Protein AF-A0AAE0J8Z0-F1 (afdb_monomer_lite)

Organism: NCBI:txid94610

Structure (mmCIF, N/CA/C/O backbone):
data_AF-A0AAE0J8Z0-F1
#
_entry.id   AF-A0AAE0J8Z0-F1
#
loop_
_atom_site.group_PDB
_atom_site.id
_atom_site.type_symbol
_atom_site.label_atom_id
_atom_site.label_alt_id
_atom_site.label_comp_id
_atom_site.label_asym_id
_atom_site.label_entity_id
_atom_site.label_seq_id
_atom_site.pdbx_PDB_ins_code
_atom_site.Cartn_x
_atom_site.Cartn_y
_atom_site.Cartn_z
_atom_site.occupancy
_atom_site.B_iso_or_equiv
_atom_site.auth_seq_id
_atom_site.auth_comp_id
_atom_site.auth_asym_id
_atom_site.auth_atom_id
_atom_site.pdbx_PDB_model_num
ATOM 1 N N . MET A 1 1 ? 19.485 -1.745 -33.499 1.00 73.81 1 MET A N 1
ATOM 2 C CA . MET A 1 1 ? 18.159 -2.100 -32.948 1.00 73.81 1 MET A CA 1
ATOM 3 C C . MET A 1 1 ? 17.132 -1.154 -33.562 1.00 73.81 1 MET A C 1
ATOM 5 O O . MET A 1 1 ? 17.470 0.017 -33.699 1.00 73.81 1 MET A O 1
ATOM 9 N N . PRO A 1 2 ? 15.958 -1.616 -34.027 1.00 87.19 2 PRO A N 1
ATOM 10 C CA . PRO A 1 2 ? 14.960 -0.712 -34.593 1.00 87.19 2 PRO A CA 1
ATOM 11 C C . PRO A 1 2 ? 14.385 0.219 -33.516 1.00 87.19 2 PRO A C 1
ATOM 13 O O . PRO A 1 2 ? 14.218 -0.201 -32.375 1.00 87.19 2 PRO A O 1
ATOM 16 N N . CYS A 1 3 ? 14.052 1.459 -33.879 1.00 89.94 3 CYS A N 1
ATOM 17 C CA . CYS A 1 3 ? 13.298 2.362 -33.007 1.00 89.94 3 CYS A CA 1
ATOM 18 C C . CYS A 1 3 ? 11.884 1.814 -32.749 1.00 89.94 3 CYS A C 1
ATOM 20 O O . CYS A 1 3 ? 11.364 1.041 -33.564 1.00 89.94 3 CYS A O 1
ATOM 22 N N . SER A 1 4 ? 11.222 2.247 -31.673 1.00 88.44 4 SER 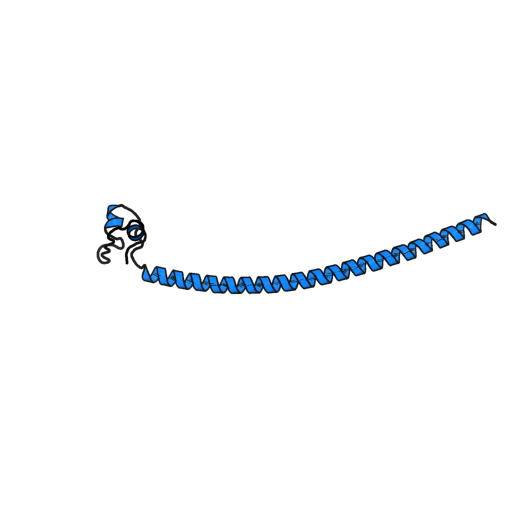A N 1
ATOM 23 C CA . SER A 1 4 ? 9.889 1.763 -31.290 1.00 88.44 4 SER A CA 1
ATOM 24 C C . SER A 1 4 ? 8.879 1.906 -32.419 1.00 88.44 4 SER A C 1
ATOM 26 O O . SER A 1 4 ? 8.071 1.010 -32.657 1.00 88.44 4 SER A O 1
ATOM 28 N N . ASN A 1 5 ? 8.927 3.012 -33.162 1.00 90.38 5 ASN A N 1
ATOM 29 C CA . ASN A 1 5 ? 8.000 3.248 -34.264 1.00 90.38 5 ASN A CA 1
ATOM 30 C C . ASN A 1 5 ? 8.222 2.266 -35.422 1.00 90.38 5 ASN A C 1
ATOM 32 O O . ASN A 1 5 ? 7.270 1.658 -35.915 1.00 90.38 5 ASN A O 1
ATOM 36 N N . CYS A 1 6 ? 9.470 2.077 -35.849 1.00 92.25 6 CYS A N 1
ATOM 37 C CA . CYS A 1 6 ? 9.775 1.143 -36.927 1.00 92.25 6 CYS A CA 1
ATOM 38 C C . CYS A 1 6 ? 9.524 -0.304 -36.507 1.00 92.25 6 CYS A C 1
ATOM 40 O O . CYS A 1 6 ? 8.972 -1.062 -37.300 1.00 92.25 6 CYS A O 1
ATOM 42 N N . HIS A 1 7 ? 9.831 -0.661 -35.258 1.00 91.31 7 HIS A N 1
ATOM 43 C CA . HIS A 1 7 ? 9.533 -1.977 -34.705 1.00 91.31 7 HIS A CA 1
ATOM 44 C C . HIS A 1 7 ? 8.023 -2.263 -34.702 1.00 91.31 7 HIS A C 1
ATOM 46 O O . HIS A 1 7 ? 7.590 -3.246 -35.297 1.00 91.31 7 HIS A O 1
ATOM 52 N N . ARG A 1 8 ? 7.203 -1.360 -34.140 1.00 92.25 8 ARG A N 1
ATOM 53 C CA . ARG A 1 8 ? 5.733 -1.512 -34.073 1.00 92.25 8 ARG A CA 1
ATOM 54 C C . ARG A 1 8 ? 5.060 -1.594 -35.440 1.00 92.25 8 ARG A C 1
ATOM 56 O O . ARG A 1 8 ? 3.999 -2.188 -35.561 1.00 92.25 8 ARG A O 1
ATOM 63 N N . ASN A 1 9 ? 5.648 -0.970 -36.458 1.00 91.62 9 ASN A N 1
ATOM 64 C CA . ASN A 1 9 ? 5.070 -0.915 -37.799 1.00 91.62 9 ASN A CA 1
ATOM 65 C C . ASN A 1 9 ? 5.761 -1.852 -38.806 1.00 91.62 9 ASN A C 1
ATOM 67 O O . ASN A 1 9 ? 5.487 -1.728 -39.999 1.00 91.62 9 ASN A O 1
ATOM 71 N N . GLY A 1 10 ? 6.677 -2.724 -38.365 1.00 90.31 10 GLY A N 1
ATOM 72 C CA . GLY A 1 10 ? 7.380 -3.676 -39.234 1.00 90.31 10 GLY A CA 1
ATOM 73 C C . GLY A 1 10 ? 8.229 -3.025 -40.333 1.00 90.31 10 GLY A C 1
ATOM 74 O O . GLY A 1 10 ? 8.256 -3.509 -41.461 1.00 90.31 10 GLY A O 1
ATOM 75 N N . ARG A 1 11 ? 8.883 -1.894 -40.045 1.00 90.38 11 ARG A N 1
ATOM 76 C CA . ARG A 1 11 ? 9.639 -1.101 -41.033 1.00 90.38 11 ARG A CA 1
ATOM 77 C C . ARG A 1 11 ? 11.142 -1.282 -40.897 1.00 90.38 11 ARG A C 1
ATOM 79 O O . ARG A 1 11 ? 11.656 -1.504 -39.802 1.00 90.38 11 ARG A O 1
ATOM 86 N N . SER A 1 12 ? 11.844 -1.078 -42.012 1.00 89.38 12 SER A N 1
ATOM 87 C CA . SER A 1 12 ? 13.303 -1.000 -42.019 1.00 89.38 12 SER A CA 1
ATOM 88 C C . SER A 1 12 ? 13.765 0.224 -41.227 1.00 89.38 12 SER A C 1
ATOM 90 O O . SER A 1 12 ? 13.431 1.357 -41.567 1.00 89.38 12 SER A O 1
ATOM 92 N N . CYS A 1 13 ? 14.511 -0.006 -40.149 1.00 90.56 13 CYS A N 1
ATOM 93 C CA . CYS A 1 13 ? 15.044 1.049 -39.299 1.00 90.56 13 CYS A CA 1
ATOM 94 C C . CYS A 1 13 ? 16.547 1.166 -39.519 1.00 90.56 13 CYS A C 1
ATOM 96 O O . CYS A 1 13 ? 17.320 0.397 -38.947 1.00 90.56 13 CYS A O 1
ATOM 98 N N . ILE A 1 14 ? 16.949 2.140 -40.329 1.00 89.62 14 ILE A N 1
ATOM 99 C CA . ILE A 1 14 ? 18.357 2.429 -40.594 1.00 89.62 14 ILE A CA 1
ATOM 100 C C . ILE A 1 14 ? 18.678 3.769 -39.944 1.00 89.62 14 ILE A C 1
ATOM 102 O O . ILE A 1 14 ? 18.064 4.785 -40.273 1.00 89.62 14 ILE A O 1
ATOM 106 N N . ILE A 1 15 ? 19.598 3.744 -38.986 1.00 87.00 15 ILE A N 1
ATOM 107 C CA . ILE A 1 15 ? 20.104 4.923 -38.285 1.00 87.00 15 ILE A CA 1
ATOM 108 C C . ILE A 1 15 ? 21.558 5.078 -38.693 1.00 87.00 15 ILE A C 1
ATOM 110 O O . ILE A 1 15 ? 22.324 4.124 -38.568 1.00 87.00 15 ILE A O 1
ATOM 114 N N . ASP A 1 16 ? 21.912 6.268 -39.163 1.00 85.94 16 ASP A N 1
ATOM 115 C CA . ASP A 1 16 ? 23.297 6.677 -39.351 1.00 85.94 16 ASP A CA 1
ATOM 116 C C . ASP A 1 16 ? 23.638 7.732 -38.286 1.00 85.94 16 ASP A C 1
ATOM 118 O O . ASP A 1 16 ? 23.278 8.903 -38.455 1.00 85.94 16 ASP A O 1
ATOM 122 N N . PRO A 1 17 ? 24.317 7.338 -37.191 1.00 80.25 17 PRO A N 1
ATOM 123 C CA . PRO A 1 17 ? 24.643 8.239 -36.088 1.00 80.25 17 PRO A CA 1
ATOM 124 C C . PRO A 1 17 ? 25.550 9.405 -36.495 1.00 80.25 17 PRO A C 1
ATOM 126 O O . PRO A 1 17 ? 25.621 10.395 -35.775 1.00 80.25 17 PRO A O 1
ATOM 129 N N . SER A 1 18 ? 26.249 9.307 -37.633 1.00 83.44 18 SER A N 1
ATOM 130 C CA . SER A 1 18 ? 27.109 10.385 -38.129 1.00 83.44 18 SER A CA 1
ATOM 131 C C . SER A 1 18 ? 26.325 11.526 -38.787 1.00 83.44 18 SER A C 1
ATOM 133 O O . SER A 1 18 ? 26.835 12.639 -38.899 1.00 83.44 18 SER A O 1
ATOM 135 N N . ILE A 1 19 ? 25.076 11.266 -39.191 1.00 82.88 19 ILE A N 1
ATOM 136 C CA . ILE A 1 19 ? 24.226 12.208 -39.933 1.00 82.88 19 ILE A CA 1
ATOM 137 C C . ILE A 1 19 ? 23.027 12.653 -39.091 1.00 82.88 19 ILE A C 1
ATOM 139 O O . ILE A 1 19 ? 22.619 13.814 -39.148 1.00 82.88 19 ILE A O 1
ATOM 143 N N . SER A 1 20 ? 22.415 11.742 -38.331 1.00 84.12 20 SER A N 1
ATOM 144 C CA . SER A 1 20 ? 21.210 12.040 -37.563 1.00 84.12 20 SER A CA 1
ATOM 145 C C . SER A 1 20 ? 21.009 11.080 -36.398 1.00 84.12 20 SER A C 1
ATOM 147 O O . SER A 1 20 ? 21.201 9.873 -36.518 1.00 84.12 20 SER A O 1
ATOM 149 N N . ASN A 1 21 ? 20.450 11.604 -35.307 1.00 86.00 21 ASN A N 1
ATOM 150 C CA . ASN A 1 21 ? 19.964 10.779 -34.203 1.00 86.00 21 ASN A CA 1
ATOM 151 C C . ASN A 1 21 ? 18.603 10.112 -34.498 1.00 86.00 21 ASN A C 1
ATOM 153 O O . ASN A 1 21 ? 17.983 9.514 -33.622 1.00 86.00 21 ASN A O 1
ATOM 157 N N . SER A 1 22 ? 18.080 10.245 -35.719 1.00 89.31 22 SER A N 1
ATOM 158 C CA . SER A 1 22 ? 16.809 9.661 -36.142 1.00 89.31 22 SER A CA 1
ATOM 159 C C . SER A 1 22 ? 17.000 8.709 -37.315 1.00 89.31 22 SER A C 1
ATOM 161 O O . SER A 1 22 ? 17.789 8.964 -38.220 1.00 89.31 22 SER A O 1
ATOM 163 N N . CYS A 1 23 ? 16.236 7.615 -37.332 1.00 91.50 23 CYS A N 1
ATOM 164 C CA . CYS A 1 23 ? 16.246 6.701 -38.469 1.00 91.50 23 CYS A CA 1
ATOM 165 C C . CYS A 1 23 ? 15.622 7.348 -39.710 1.00 91.50 23 CYS A C 1
ATOM 167 O O . CYS A 1 23 ? 14.721 8.189 -39.604 1.00 91.50 23 CYS A O 1
ATOM 169 N N . SER A 1 24 ? 16.053 6.898 -40.887 1.00 91.06 24 SER A N 1
ATOM 170 C CA . SER A 1 24 ? 15.587 7.404 -42.184 1.00 91.06 24 SER A CA 1
ATOM 171 C C . SER A 1 24 ? 14.059 7.386 -42.327 1.00 91.06 24 SER A C 1
ATOM 173 O O . SER A 1 24 ? 13.465 8.345 -42.821 1.00 91.06 24 SER A O 1
ATOM 175 N N . GLU A 1 25 ? 13.396 6.345 -41.820 1.00 92.56 25 GLU A N 1
ATOM 176 C CA . GLU A 1 25 ? 11.934 6.229 -41.836 1.00 92.56 25 GLU A CA 1
ATOM 177 C C . GLU A 1 25 ? 11.228 7.241 -40.924 1.00 92.56 25 GLU A C 1
ATOM 179 O O . GLU A 1 25 ? 10.204 7.809 -41.313 1.00 92.56 25 GLU A O 1
ATOM 184 N N . CYS A 1 26 ? 11.758 7.508 -39.727 1.00 92.06 26 CYS A N 1
ATOM 185 C CA . CYS A 1 26 ? 11.178 8.509 -38.829 1.00 92.06 26 CYS A CA 1
ATOM 186 C C . CYS A 1 26 ? 11.379 9.929 -39.364 1.00 92.06 26 CYS A C 1
ATOM 188 O O . CYS A 1 26 ? 10.438 10.724 -39.327 1.00 92.06 26 CYS A O 1
ATOM 190 N N . VAL A 1 27 ? 12.552 10.222 -39.939 1.00 91.50 27 VAL A N 1
ATOM 191 C CA . VAL A 1 27 ? 12.826 11.506 -40.606 1.00 91.50 27 VAL A CA 1
ATOM 192 C C . VAL A 1 27 ? 11.851 11.723 -41.762 1.00 91.50 27 VAL A C 1
ATOM 194 O O . VAL A 1 27 ? 11.166 12.746 -41.805 1.00 91.50 27 VAL A O 1
ATOM 197 N N . ARG A 1 28 ? 11.702 10.732 -42.655 1.00 91.50 28 ARG A N 1
ATOM 198 C CA . ARG A 1 28 ? 10.780 10.797 -43.803 1.00 91.50 28 ARG A CA 1
ATOM 199 C C . ARG A 1 28 ? 9.341 11.089 -43.383 1.00 91.50 28 ARG A C 1
ATOM 201 O O . ARG A 1 28 ? 8.625 11.813 -44.069 1.00 91.50 28 ARG A O 1
ATOM 208 N N . ARG A 1 29 ? 8.909 10.516 -42.260 1.00 89.56 29 ARG A N 1
ATOM 209 C CA . ARG A 1 29 ? 7.537 10.642 -41.750 1.00 89.56 29 ARG A CA 1
ATOM 210 C C . ARG A 1 29 ? 7.331 11.817 -40.804 1.00 89.56 29 ARG A C 1
ATOM 212 O O . ARG A 1 29 ? 6.195 12.030 -40.394 1.00 89.56 29 ARG A O 1
ATOM 219 N N . LYS A 1 30 ? 8.392 12.554 -40.462 1.00 90.50 30 LYS A N 1
ATOM 220 C CA . LYS A 1 30 ? 8.364 13.668 -39.504 1.00 90.50 30 LYS A CA 1
ATOM 221 C C . LYS A 1 30 ? 7.779 13.260 -38.144 1.00 90.50 30 LYS A C 1
ATOM 223 O O . LYS A 1 30 ? 6.939 13.951 -37.579 1.00 90.50 30 LYS A O 1
ATOM 228 N N . VAL A 1 31 ? 8.213 12.109 -37.640 1.00 90.38 31 VAL A N 1
ATOM 229 C CA . VAL A 1 31 ? 7.814 11.544 -36.340 1.00 90.38 31 VAL A CA 1
ATOM 230 C C . VAL A 1 31 ? 9.039 11.368 -35.451 1.00 90.38 31 VAL A C 1
ATOM 232 O O . VAL A 1 31 ? 10.156 11.251 -35.957 1.00 90.38 31 VAL A O 1
ATOM 235 N N . SER A 1 32 ? 8.838 11.318 -34.133 1.00 87.31 32 SER A N 1
ATOM 236 C CA . SER A 1 32 ? 9.933 11.088 -33.190 1.00 87.31 32 SER A CA 1
ATOM 237 C C . SER A 1 32 ? 10.590 9.720 -33.406 1.00 87.31 32 SER A C 1
ATOM 239 O O . SER A 1 32 ? 9.955 8.738 -33.813 1.00 87.31 32 SER A O 1
ATOM 241 N N . CYS A 1 33 ? 11.897 9.670 -33.162 1.00 89.44 33 CYS A N 1
ATOM 242 C CA . CYS A 1 33 ? 12.703 8.463 -33.239 1.00 89.44 33 CYS A CA 1
ATOM 243 C C . CYS A 1 33 ? 13.443 8.274 -31.921 1.00 89.44 33 CYS A C 1
ATOM 245 O O . CYS A 1 33 ? 14.187 9.150 -31.502 1.00 89.44 33 CYS A O 1
ATOM 247 N N . ASP A 1 34 ? 13.260 7.113 -31.312 1.00 87.44 34 ASP A N 1
ATOM 248 C CA . ASP A 1 34 ? 13.892 6.684 -30.064 1.00 87.44 34 ASP A CA 1
ATOM 249 C C . ASP A 1 34 ? 14.917 5.564 -30.293 1.00 87.44 34 ASP A C 1
ATOM 251 O O . ASP A 1 34 ? 15.324 4.889 -29.362 1.00 87.44 34 ASP A O 1
ATOM 255 N N . GLY A 1 35 ? 15.316 5.329 -31.547 1.00 83.19 35 GLY A N 1
ATOM 256 C CA . GLY A 1 35 ? 16.227 4.236 -31.901 1.00 83.19 35 GLY A CA 1
ATOM 257 C C . GLY A 1 35 ? 17.699 4.495 -31.581 1.00 83.19 35 GLY A C 1
ATOM 258 O O . GLY A 1 35 ? 18.517 3.596 -31.767 1.00 83.19 35 GLY A O 1
ATOM 259 N N . VAL A 1 36 ? 18.035 5.701 -31.123 1.00 82.25 36 VAL A N 1
ATOM 260 C CA . VAL A 1 36 ? 19.360 6.038 -30.590 1.00 82.25 36 VAL A CA 1
ATOM 261 C C . VAL A 1 36 ? 19.340 5.851 -29.076 1.00 82.25 36 VAL A C 1
ATOM 263 O O . VAL A 1 36 ? 18.318 6.068 -28.430 1.00 82.25 36 VAL A O 1
ATOM 266 N N . ASP A 1 37 ? 20.456 5.377 -28.526 1.00 78.44 37 ASP A N 1
ATOM 267 C CA . ASP A 1 37 ? 20.648 5.124 -27.092 1.00 78.44 37 ASP A CA 1
ATOM 268 C C . ASP A 1 37 ? 19.680 4.115 -26.458 1.00 78.44 37 ASP A C 1
ATOM 270 O O . ASP A 1 37 ? 19.504 4.094 -25.242 1.00 78.44 37 ASP A O 1
ATOM 274 N N . VAL A 1 38 ? 19.092 3.211 -27.251 1.00 81.69 38 VAL A N 1
ATOM 275 C CA . VAL A 1 38 ? 18.165 2.189 -26.730 1.00 81.69 38 VAL A CA 1
ATOM 276 C C . VAL A 1 38 ? 18.813 1.306 -25.657 1.00 81.69 38 VAL A C 1
ATOM 278 O O . VAL A 1 38 ? 18.147 0.896 -24.714 1.00 81.69 38 VAL A O 1
ATOM 281 N N . GLY A 1 39 ? 20.121 1.047 -25.762 1.00 83.62 39 GLY A N 1
ATOM 282 C CA . GLY A 1 39 ? 20.867 0.320 -24.732 1.00 83.62 39 GLY A CA 1
ATOM 283 C C . GLY A 1 39 ? 20.905 1.064 -23.394 1.00 83.62 39 GLY A C 1
ATOM 284 O O . GLY A 1 39 ? 20.626 0.465 -22.363 1.00 83.62 39 GLY A O 1
ATOM 285 N N . ALA A 1 40 ? 21.177 2.372 -23.407 1.00 85.75 40 ALA A N 1
ATOM 286 C CA . ALA A 1 40 ? 21.168 3.190 -22.194 1.00 85.75 40 ALA A CA 1
ATOM 287 C C . ALA A 1 40 ? 19.750 3.324 -21.617 1.00 85.75 40 ALA A C 1
ATOM 289 O O . ALA A 1 40 ? 19.560 3.205 -20.412 1.00 85.75 40 ALA A O 1
ATOM 290 N N . GLN A 1 41 ? 18.741 3.495 -22.477 1.00 85.38 41 GLN A N 1
ATOM 291 C CA . GLN A 1 41 ? 17.337 3.511 -22.058 1.00 85.38 41 GLN A CA 1
ATOM 292 C C . GLN A 1 41 ? 16.915 2.185 -21.410 1.00 85.38 41 GLN A C 1
ATOM 294 O O . GLN A 1 41 ? 16.208 2.203 -20.406 1.00 85.38 41 GLN A O 1
ATOM 299 N N . LEU A 1 42 ? 17.372 1.046 -21.945 1.00 88.88 42 LEU A N 1
ATOM 300 C CA . LEU A 1 42 ? 17.121 -0.270 -21.360 1.00 88.88 42 LEU A CA 1
ATOM 301 C C . LEU A 1 42 ? 17.770 -0.403 -19.980 1.00 88.88 42 LEU A C 1
ATOM 303 O O . LEU A 1 42 ? 17.098 -0.831 -19.048 1.00 88.88 42 LEU A O 1
ATOM 307 N N . VAL A 1 43 ? 19.039 -0.012 -19.836 1.00 94.19 43 VAL A N 1
ATOM 308 C CA . VAL A 1 43 ? 19.741 -0.051 -18.541 1.00 94.19 43 VAL A CA 1
ATOM 309 C C . VAL A 1 43 ? 19.021 0.819 -17.510 1.00 94.19 43 VAL A C 1
ATOM 311 O O . VAL A 1 43 ? 18.685 0.323 -16.439 1.00 94.19 43 VAL A O 1
ATOM 314 N N . ASN A 1 44 ? 18.673 2.059 -17.863 1.00 94.62 44 ASN A N 1
ATOM 315 C CA . ASN A 1 44 ? 17.925 2.953 -16.976 1.00 94.62 44 ASN A CA 1
ATOM 316 C C . ASN A 1 44 ? 16.565 2.362 -16.574 1.00 94.62 44 ASN A C 1
ATOM 318 O O . ASN A 1 44 ? 16.155 2.473 -15.424 1.00 94.62 44 ASN A O 1
ATOM 322 N N . ALA A 1 45 ? 15.856 1.726 -17.512 1.00 95.06 45 ALA A N 1
ATOM 323 C CA . ALA A 1 45 ? 14.585 1.073 -17.218 1.00 95.06 45 ALA A CA 1
ATOM 324 C C . ALA A 1 45 ? 14.761 -0.123 -16.270 1.00 95.06 45 ALA A C 1
ATOM 326 O O . ALA A 1 45 ? 13.940 -0.316 -15.381 1.00 95.06 45 ALA A O 1
ATOM 327 N N . MET A 1 46 ? 15.831 -0.907 -16.425 1.00 97.31 46 MET A N 1
ATOM 328 C CA . MET A 1 46 ? 16.144 -2.018 -15.522 1.00 97.31 46 MET A CA 1
ATOM 329 C C . MET A 1 46 ? 16.486 -1.529 -14.111 1.00 97.31 46 MET A C 1
ATOM 331 O O . MET A 1 46 ? 15.991 -2.093 -13.137 1.00 97.31 46 MET A O 1
ATOM 335 N N . GLU A 1 47 ? 17.292 -0.473 -13.996 1.00 98.00 47 GLU A N 1
ATOM 336 C CA . GLU A 1 47 ? 17.613 0.159 -12.712 1.00 98.00 47 GLU A CA 1
ATOM 337 C C . GLU A 1 47 ? 16.359 0.718 -12.033 1.00 98.00 47 GLU A C 1
ATOM 339 O O . GLU A 1 47 ? 16.168 0.539 -10.830 1.00 98.00 47 GLU A O 1
ATOM 344 N N . GLU A 1 48 ? 15.471 1.344 -12.807 1.00 97.94 48 GLU A N 1
ATOM 345 C CA . GLU A 1 48 ? 14.203 1.857 -12.300 1.00 97.94 48 GLU A CA 1
ATOM 346 C C . GLU A 1 48 ? 13.276 0.735 -11.826 1.00 97.94 48 GLU A C 1
ATOM 348 O O . GLU A 1 48 ? 12.716 0.840 -10.737 1.00 97.94 48 GLU A O 1
ATOM 353 N N . CYS A 1 49 ? 13.148 -0.356 -12.588 1.00 98.06 49 CYS A N 1
ATOM 354 C CA . CYS A 1 49 ? 12.396 -1.535 -12.155 1.00 98.06 49 CYS A CA 1
ATOM 355 C C . CYS A 1 49 ? 12.941 -2.073 -10.831 1.00 98.06 49 CYS A C 1
ATOM 357 O O . CYS A 1 49 ? 12.171 -2.280 -9.899 1.00 98.06 49 CYS A O 1
ATOM 359 N N . HIS A 1 50 ? 14.262 -2.218 -10.711 1.00 98.19 50 HIS A N 1
ATOM 360 C CA . HIS A 1 50 ? 14.874 -2.702 -9.479 1.00 98.19 50 HIS A CA 1
ATOM 361 C C . HIS A 1 50 ? 14.616 -1.765 -8.290 1.00 98.19 50 HIS A C 1
ATOM 363 O O . HIS A 1 50 ? 14.303 -2.208 -7.185 1.00 98.19 50 HIS A O 1
ATOM 369 N N . ARG A 1 51 ? 14.698 -0.448 -8.505 1.00 98.44 51 ARG A N 1
ATOM 370 C CA . ARG A 1 51 ? 14.364 0.546 -7.478 1.00 98.44 51 ARG A CA 1
ATOM 371 C C . ARG A 1 51 ? 12.909 0.425 -7.022 1.00 98.44 51 ARG A C 1
ATOM 373 O O . ARG A 1 51 ? 12.642 0.538 -5.827 1.00 98.44 51 ARG A O 1
ATOM 380 N N . LEU A 1 52 ? 11.987 0.207 -7.959 1.00 98.50 52 LEU A N 1
ATOM 381 C CA . LEU A 1 52 ? 10.566 0.024 -7.664 1.00 98.50 52 LEU A CA 1
ATOM 382 C C . LEU A 1 52 ? 10.298 -1.287 -6.913 1.00 98.50 52 LEU A C 1
ATOM 384 O O . LEU A 1 52 ? 9.518 -1.262 -5.968 1.00 98.50 52 LEU A O 1
ATOM 388 N N . GLU A 1 53 ? 10.978 -2.384 -7.255 1.00 98.44 53 GLU A N 1
ATOM 389 C CA . GLU A 1 53 ? 10.902 -3.658 -6.517 1.00 98.44 53 GLU A CA 1
ATOM 390 C C . GLU A 1 53 ? 11.334 -3.485 -5.051 1.00 98.44 53 GLU A C 1
ATOM 392 O O . GLU A 1 53 ? 10.655 -3.932 -4.129 1.00 98.44 53 GLU A O 1
ATOM 397 N N . VAL A 1 54 ? 12.435 -2.765 -4.812 1.00 98.44 54 VAL A N 1
ATOM 398 C CA . VAL A 1 54 ? 12.916 -2.483 -3.450 1.00 98.44 54 VAL A CA 1
ATOM 399 C C 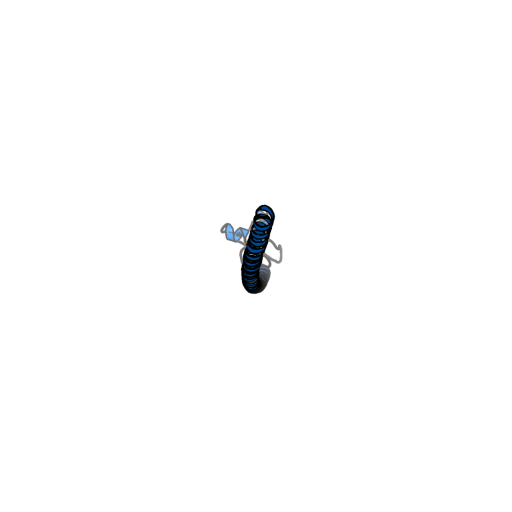. VAL A 1 54 ? 11.918 -1.631 -2.658 1.00 98.44 54 VAL A C 1
ATOM 401 O O . VAL A 1 54 ? 11.718 -1.864 -1.460 1.00 98.44 54 VAL A O 1
ATOM 404 N N . GLU A 1 55 ? 11.293 -0.641 -3.300 1.00 98.38 55 GLU A N 1
ATOM 405 C CA . GLU A 1 55 ? 10.266 0.186 -2.658 1.00 98.38 55 GLU A CA 1
ATOM 406 C C . GLU A 1 55 ? 8.984 -0.616 -2.387 1.00 98.38 55 GLU A C 1
ATOM 408 O O . GLU A 1 55 ? 8.399 -0.480 -1.313 1.00 98.38 55 GLU A O 1
ATOM 413 N N . GLU A 1 56 ? 8.579 -1.507 -3.295 1.00 98.31 56 GLU A N 1
ATOM 414 C CA . GLU A 1 56 ? 7.461 -2.432 -3.084 1.00 98.31 56 GLU A CA 1
ATOM 415 C C . GLU A 1 56 ? 7.703 -3.315 -1.850 1.00 98.31 56 GLU A C 1
ATOM 417 O O . GLU A 1 56 ? 6.872 -3.350 -0.939 1.00 98.31 56 GLU A O 1
ATOM 422 N N . ASP A 1 57 ? 8.880 -3.934 -1.741 1.00 98.38 57 ASP A N 1
ATOM 423 C CA . ASP A 1 57 ? 9.269 -4.753 -0.585 1.00 98.38 57 ASP A CA 1
ATOM 424 C C . ASP A 1 57 ? 9.283 -3.965 0.731 1.00 98.38 57 ASP A C 1
ATOM 426 O O . ASP A 1 57 ? 9.026 -4.497 1.821 1.00 98.38 57 ASP A O 1
ATOM 430 N N . LYS A 1 58 ? 9.632 -2.680 0.675 1.00 98.25 58 LYS A N 1
ATOM 431 C CA . LYS A 1 58 ? 9.585 -1.795 1.839 1.00 98.25 58 LYS A CA 1
ATOM 432 C C . LYS A 1 58 ? 8.139 -1.505 2.247 1.00 98.25 58 LYS A C 1
ATOM 434 O O . LYS A 1 58 ? 7.803 -1.678 3.419 1.00 98.25 58 LYS A O 1
ATOM 439 N N . LEU A 1 59 ? 7.278 -1.146 1.298 1.00 98.44 59 LEU A N 1
ATOM 440 C CA . LEU A 1 59 ? 5.858 -0.891 1.551 1.00 98.44 59 LEU A CA 1
ATOM 441 C C . LEU A 1 59 ? 5.142 -2.136 2.088 1.00 98.44 59 LEU A C 1
ATOM 443 O O . LEU A 1 59 ? 4.335 -2.035 3.014 1.00 98.44 59 LEU A O 1
ATOM 447 N N . LEU A 1 60 ? 5.471 -3.325 1.580 1.00 98.38 60 LEU A N 1
ATOM 448 C CA . LEU A 1 60 ? 4.931 -4.586 2.091 1.00 98.38 60 LEU A CA 1
ATOM 449 C C . LEU A 1 60 ? 5.302 -4.816 3.562 1.00 98.38 60 LEU A C 1
ATOM 451 O O . LEU A 1 60 ? 4.444 -5.205 4.361 1.00 98.38 60 LEU A O 1
ATOM 455 N N . ARG A 1 61 ? 6.544 -4.513 3.958 1.00 98.00 61 ARG A N 1
ATOM 456 C CA . ARG A 1 61 ? 6.967 -4.575 5.368 1.00 98.00 61 ARG A CA 1
ATOM 457 C C . ARG A 1 61 ? 6.205 -3.579 6.240 1.00 98.00 61 ARG A C 1
ATOM 459 O O . ARG A 1 61 ? 5.712 -3.959 7.302 1.00 98.00 61 ARG A O 1
ATOM 466 N N . GLU A 1 62 ? 6.029 -2.345 5.774 1.00 98.25 62 GLU A N 1
ATOM 467 C CA . GLU A 1 62 ? 5.242 -1.331 6.488 1.00 98.25 62 GLU A CA 1
ATOM 468 C C . GLU A 1 62 ? 3.777 -1.767 6.675 1.00 98.25 62 GLU A C 1
ATOM 470 O O . GLU A 1 62 ? 3.208 -1.608 7.760 1.00 98.25 62 GLU A O 1
ATOM 475 N N . ILE A 1 63 ? 3.168 -2.397 5.663 1.00 98.31 63 ILE A N 1
ATOM 476 C CA . ILE A 1 63 ? 1.817 -2.970 5.764 1.00 98.31 63 ILE A CA 1
ATOM 477 C C . ILE A 1 63 ? 1.756 -4.025 6.872 1.00 98.31 63 ILE A C 1
ATOM 479 O O . ILE A 1 63 ? 0.828 -3.998 7.686 1.00 98.31 63 ILE A O 1
ATOM 483 N N . MET A 1 64 ? 2.729 -4.936 6.944 1.00 97.88 64 MET A N 1
ATOM 484 C CA . MET A 1 64 ? 2.766 -5.972 7.983 1.00 97.88 64 MET A CA 1
ATOM 485 C C . MET A 1 64 ? 2.870 -5.367 9.391 1.00 97.88 64 MET A C 1
ATOM 487 O O . MET A 1 64 ? 2.162 -5.789 10.314 1.00 97.88 64 MET A O 1
ATOM 491 N N . GLU A 1 65 ? 3.700 -4.340 9.568 1.00 97.88 65 GLU A N 1
ATOM 492 C CA . GLU A 1 65 ? 3.827 -3.625 10.841 1.00 97.88 65 GLU A CA 1
ATOM 493 C C . GLU A 1 65 ? 2.526 -2.918 11.239 1.00 97.88 65 GLU A C 1
ATOM 495 O O . GLU A 1 65 ? 2.078 -3.013 12.390 1.00 97.88 65 GLU A O 1
ATOM 500 N N . LEU A 1 66 ? 1.878 -2.243 10.287 1.00 98.38 66 LEU A N 1
ATOM 501 C CA . LEU A 1 66 ? 0.593 -1.581 10.502 1.00 98.38 66 LEU A CA 1
ATOM 502 C C . LEU A 1 66 ? -0.509 -2.586 10.845 1.00 98.38 66 LEU A C 1
ATOM 504 O O . LEU A 1 66 ? -1.275 -2.348 11.781 1.00 98.38 66 LEU A O 1
ATOM 508 N N . GLN A 1 67 ? -0.565 -3.734 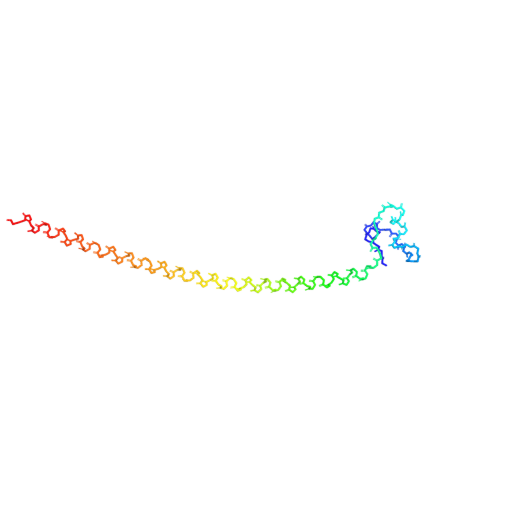10.170 1.00 98.31 67 GLN A N 1
ATOM 509 C CA . GLN A 1 67 ? -1.508 -4.805 10.498 1.00 98.31 67 GLN A CA 1
ATOM 510 C C . GLN A 1 67 ? -1.299 -5.321 11.925 1.00 98.31 67 GLN A C 1
ATOM 512 O O . GLN A 1 67 ? -2.259 -5.436 12.691 1.00 98.31 67 GLN A O 1
ATOM 517 N N . SER A 1 68 ? -0.047 -5.553 12.321 1.00 97.81 68 SER A N 1
ATOM 518 C CA . SER A 1 68 ? 0.308 -5.963 13.683 1.00 97.81 68 SER A CA 1
ATOM 519 C C . SER A 1 68 ? -0.151 -4.935 14.728 1.00 97.81 68 SER A C 1
ATOM 521 O O . SER A 1 68 ? -0.737 -5.289 15.756 1.00 97.81 68 SER A O 1
ATOM 523 N N . ARG A 1 69 ? 0.037 -3.639 14.448 1.00 98.38 69 ARG A N 1
ATOM 524 C CA . ARG A 1 69 ? -0.457 -2.541 15.297 1.00 98.38 69 ARG A CA 1
ATOM 525 C C . ARG A 1 69 ? -1.982 -2.531 15.386 1.00 98.38 69 ARG A C 1
ATOM 527 O O . ARG A 1 69 ? -2.512 -2.446 16.491 1.00 98.38 69 ARG A O 1
ATOM 534 N N . ILE A 1 70 ? -2.685 -2.682 14.263 1.00 98.50 70 ILE A N 1
ATOM 535 C CA . ILE A 1 70 ? -4.155 -2.739 14.220 1.00 98.50 70 ILE A CA 1
ATOM 536 C C . ILE A 1 70 ? -4.685 -3.877 15.096 1.00 98.50 70 ILE A C 1
ATOM 538 O O . ILE A 1 70 ? -5.648 -3.676 15.838 1.00 98.50 70 ILE A O 1
ATOM 542 N N . LEU A 1 71 ? -4.069 -5.061 15.040 1.00 98.44 71 LEU A N 1
ATOM 543 C CA . LEU A 1 71 ? -4.483 -6.204 15.857 1.00 98.44 71 LEU A CA 1
ATOM 544 C C . LEU A 1 71 ? -4.349 -5.910 17.356 1.00 98.44 71 LEU A C 1
ATOM 546 O O . LEU A 1 71 ? -5.320 -6.103 18.091 1.00 98.44 71 LEU A O 1
ATOM 550 N N . ARG A 1 72 ? -3.211 -5.350 17.791 1.00 98.31 72 ARG A N 1
ATOM 551 C CA . ARG A 1 72 ? -3.012 -4.925 19.189 1.00 98.31 72 ARG A CA 1
ATOM 552 C C . ARG A 1 72 ? -4.042 -3.886 19.622 1.00 98.31 72 ARG A C 1
ATOM 554 O O . ARG A 1 72 ? -4.661 -4.026 20.673 1.00 98.31 72 ARG A O 1
ATOM 561 N N . THR A 1 73 ? -4.286 -2.871 18.796 1.00 98.38 73 THR A N 1
ATOM 562 C CA . THR A 1 73 ? -5.283 -1.834 19.096 1.00 98.38 73 THR A CA 1
ATOM 563 C C . THR A 1 73 ? -6.696 -2.414 19.198 1.00 98.38 73 THR A C 1
ATOM 565 O O . THR A 1 73 ? -7.463 -2.026 20.079 1.00 98.38 73 THR A O 1
ATOM 568 N N . ARG A 1 74 ? -7.060 -3.380 18.345 1.00 98.50 74 ARG A N 1
ATOM 569 C CA . ARG A 1 74 ? -8.358 -4.074 18.425 1.00 98.50 74 ARG A CA 1
ATOM 570 C C . ARG A 1 74 ? -8.501 -4.881 19.709 1.00 98.50 74 ARG A C 1
ATOM 572 O O . ARG A 1 74 ? -9.579 -4.897 20.298 1.00 98.50 74 ARG A O 1
ATOM 579 N N . GLU A 1 75 ? -7.446 -5.559 20.140 1.00 98.38 75 GLU A N 1
ATOM 580 C CA . GLU A 1 75 ? -7.437 -6.289 21.407 1.00 98.38 75 GLU A CA 1
ATOM 581 C C . GLU A 1 75 ? -7.610 -5.351 22.602 1.00 98.38 75 GLU A C 1
ATOM 583 O O . GLU A 1 75 ? -8.519 -5.554 23.407 1.00 98.38 75 GLU A O 1
ATOM 588 N N . GLN A 1 76 ? -6.840 -4.262 22.650 1.00 98.25 76 GLN A N 1
ATOM 589 C CA . GLN A 1 76 ? -6.980 -3.227 23.675 1.00 98.25 76 GLN A CA 1
ATOM 590 C C . GLN A 1 76 ? -8.396 -2.640 23.703 1.00 98.25 76 GLN A C 1
ATOM 592 O O . GLN A 1 76 ? -8.995 -2.520 24.770 1.00 98.25 76 GLN A O 1
ATOM 597 N N . LYS A 1 77 ? -8.981 -2.341 22.535 1.00 98.38 77 LYS A N 1
ATOM 598 C CA . LYS A 1 77 ? -10.366 -1.860 22.439 1.00 98.38 77 LYS A CA 1
ATOM 599 C C . LYS A 1 77 ? -11.358 -2.868 23.019 1.00 98.38 77 LYS A C 1
ATOM 601 O O . LYS A 1 77 ? -12.218 -2.475 23.801 1.00 98.38 77 LYS A O 1
ATOM 606 N N . ARG A 1 78 ? -11.234 -4.155 22.676 1.00 98.50 78 ARG A N 1
ATOM 607 C CA . ARG A 1 78 ? -12.109 -5.216 23.210 1.00 98.50 78 ARG A CA 1
ATOM 608 C C . ARG A 1 78 ? -11.991 -5.339 24.726 1.00 98.50 78 ARG A C 1
ATOM 610 O O . ARG A 1 78 ? -13.010 -5.442 25.404 1.00 98.50 78 ARG A O 1
ATOM 617 N N . HIS A 1 79 ? -10.772 -5.274 25.257 1.00 98.31 79 HIS A N 1
ATOM 618 C CA . HIS A 1 79 ? -10.542 -5.269 26.699 1.00 98.31 79 HIS A CA 1
ATOM 619 C C . HIS A 1 79 ? -11.244 -4.083 27.376 1.00 98.31 79 HIS A C 1
ATOM 621 O O . HIS A 1 79 ? -11.966 -4.269 28.353 1.00 98.31 79 HIS A O 1
ATOM 627 N N . MET A 1 80 ? -11.101 -2.873 26.825 1.00 98.12 80 MET A N 1
ATOM 628 C CA . MET A 1 80 ? -11.755 -1.680 27.373 1.00 98.12 80 MET A CA 1
ATOM 629 C C . MET A 1 80 ? -13.279 -1.747 27.279 1.00 98.12 80 MET A C 1
ATOM 631 O O . MET A 1 80 ? -13.954 -1.363 28.225 1.00 98.12 80 MET A O 1
ATOM 635 N N . GLN A 1 81 ? -13.834 -2.292 26.196 1.00 98.25 81 GLN A N 1
ATOM 636 C CA . GLN A 1 81 ? -15.280 -2.507 26.068 1.00 98.25 81 GLN A CA 1
ATOM 637 C C . GLN A 1 81 ? -15.807 -3.500 27.108 1.00 98.25 81 GLN A C 1
ATOM 639 O O . GLN A 1 81 ? -16.847 -3.261 27.718 1.00 98.25 81 GLN A O 1
ATOM 644 N N . LYS A 1 82 ? -15.077 -4.595 27.354 1.00 98.12 82 LYS A N 1
ATOM 645 C CA . LYS A 1 82 ? -15.429 -5.541 28.417 1.00 98.12 82 LYS A CA 1
ATOM 646 C C . LYS A 1 82 ? -15.406 -4.853 29.780 1.00 98.12 82 LYS A C 1
ATOM 648 O O . LYS A 1 82 ? -16.364 -4.970 30.536 1.00 98.12 82 LYS A O 1
ATOM 653 N N . ARG A 1 83 ? -14.351 -4.081 30.059 1.00 97.69 83 ARG A N 1
ATOM 654 C CA . ARG A 1 83 ? -14.224 -3.335 31.312 1.00 97.69 83 ARG A CA 1
ATOM 655 C C . ARG A 1 83 ? -15.337 -2.303 31.490 1.00 97.69 83 ARG A C 1
ATOM 657 O O . ARG A 1 83 ? -15.875 -2.181 32.582 1.00 97.69 83 ARG A O 1
ATOM 664 N N . GLN A 1 84 ? -15.693 -1.588 30.426 1.00 98.06 84 GLN A N 1
ATOM 665 C CA . GLN A 1 84 ? -16.802 -0.637 30.419 1.00 98.06 84 GLN A CA 1
ATOM 666 C C . GLN A 1 84 ? -18.115 -1.326 30.796 1.00 98.06 84 GLN A C 1
ATOM 668 O O . GLN A 1 84 ? -18.828 -0.829 31.661 1.00 98.06 84 GLN A O 1
ATOM 673 N N . LYS A 1 85 ? -18.402 -2.485 30.192 1.00 98.19 85 LYS A N 1
ATOM 674 C CA . LYS A 1 85 ? -19.599 -3.265 30.510 1.00 98.19 85 LYS A CA 1
ATOM 675 C C . LYS A 1 85 ? -19.611 -3.721 31.971 1.00 98.19 85 LYS A C 1
ATOM 677 O O . LYS A 1 85 ? -20.604 -3.523 32.649 1.00 98.19 85 LYS A O 1
ATOM 682 N N . GLU A 1 86 ? -18.502 -4.260 32.475 1.00 97.75 86 GLU A N 1
ATOM 683 C CA . GLU A 1 86 ? -18.402 -4.682 33.880 1.00 97.75 86 GLU A CA 1
ATOM 684 C C . GLU A 1 86 ? -18.664 -3.536 34.866 1.00 97.75 86 GLU A C 1
ATOM 686 O O . GLU A 1 86 ? -19.287 -3.748 35.901 1.00 97.75 86 GLU A O 1
ATOM 691 N N . LEU A 1 87 ? -18.162 -2.333 34.573 1.00 97.75 87 LEU A N 1
ATOM 692 C CA . LEU A 1 87 ? -18.397 -1.155 35.410 1.00 97.75 87 LEU A CA 1
ATOM 693 C C . LEU A 1 87 ? -19.856 -0.701 35.345 1.00 97.75 87 LEU A C 1
ATOM 695 O O . LEU A 1 87 ? -20.427 -0.366 36.377 1.00 97.75 87 LEU A O 1
ATOM 699 N N . PHE A 1 88 ? -20.451 -0.727 34.153 1.00 97.69 88 PHE A N 1
ATOM 700 C CA . PHE A 1 88 ? -21.864 -0.419 33.970 1.00 97.69 88 PHE A CA 1
ATOM 701 C C . PHE A 1 88 ? -22.752 -1.394 34.751 1.00 97.69 88 PHE A C 1
ATOM 703 O O . PHE A 1 88 ? -23.572 -0.960 35.550 1.00 97.69 88 PHE A O 1
ATOM 710 N N . ASP A 1 89 ? -22.527 -2.701 34.596 1.00 96.88 89 ASP A N 1
ATOM 711 C CA . ASP A 1 89 ? -23.307 -3.739 35.276 1.00 96.88 89 ASP A CA 1
ATOM 712 C C . ASP A 1 89 ? -23.214 -3.595 36.810 1.00 96.88 89 ASP A C 1
ATOM 714 O O . ASP A 1 89 ? -24.215 -3.737 37.507 1.00 96.88 89 ASP A O 1
ATOM 718 N N . ARG A 1 90 ? -22.033 -3.254 37.353 1.00 95.44 90 ARG A N 1
ATOM 719 C CA . ARG A 1 90 ? -21.867 -2.979 38.795 1.00 95.44 90 ARG A CA 1
ATOM 720 C C . ARG A 1 90 ? -22.657 -1.758 39.252 1.00 95.44 90 ARG A C 1
ATOM 722 O O . ARG A 1 90 ? -23.344 -1.843 40.262 1.00 95.44 90 ARG A O 1
ATOM 729 N N . CYS A 1 91 ? -22.567 -0.661 38.504 1.00 95.38 91 CYS A N 1
ATOM 730 C CA . CYS A 1 91 ? -23.283 0.573 38.813 1.00 95.38 91 CYS A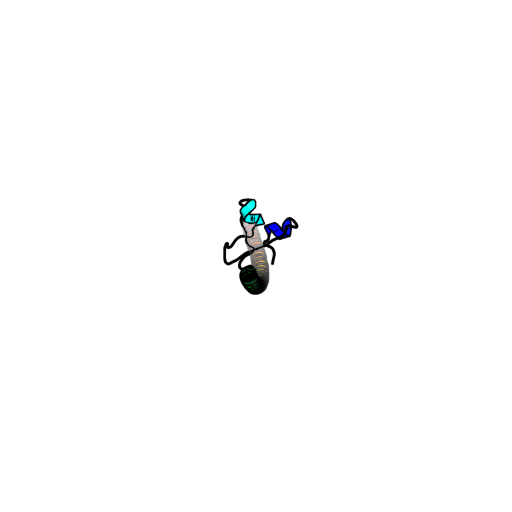 CA 1
ATOM 731 C C . CYS A 1 91 ? -24.802 0.351 38.828 1.00 95.38 91 CYS A C 1
ATOM 733 O O . CYS A 1 91 ? -25.474 0.830 39.732 1.00 95.38 91 CYS A O 1
ATOM 735 N N . MET A 1 92 ? -25.334 -0.437 37.888 1.00 95.75 92 MET A N 1
ATOM 736 C CA . MET A 1 92 ? -26.760 -0.776 37.867 1.00 95.75 92 MET A CA 1
ATOM 737 C C . MET A 1 92 ? -27.186 -1.579 39.101 1.00 95.75 92 MET A C 1
ATOM 739 O O . MET A 1 92 ? -28.218 -1.280 39.687 1.00 95.75 92 MET A O 1
ATOM 743 N N . VAL A 1 93 ? -26.381 -2.555 39.534 1.00 95.31 93 VAL A N 1
ATOM 744 C CA . VAL A 1 93 ? -26.675 -3.348 40.743 1.00 95.31 93 VAL A CA 1
ATOM 745 C C . VAL A 1 93 ? -26.614 -2.499 42.014 1.00 95.31 93 VAL A C 1
ATOM 747 O O . VAL A 1 93 ? -27.415 -2.703 42.921 1.00 95.31 93 VAL A O 1
ATOM 750 N N . GLU A 1 94 ? -25.652 -1.581 42.112 1.00 93.31 94 GLU A N 1
ATOM 751 C CA . GLU A 1 94 ? -25.566 -0.636 43.234 1.00 93.31 94 GLU A CA 1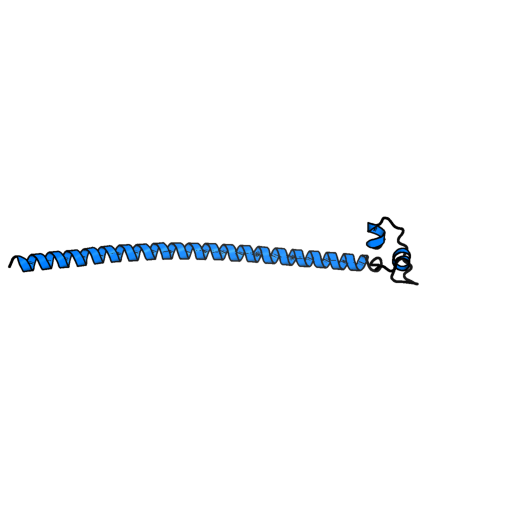
ATOM 752 C C . GLU A 1 94 ? -26.796 0.275 43.262 1.00 93.31 94 GLU A C 1
ATOM 754 O O . GLU A 1 94 ? -27.459 0.366 44.290 1.00 93.31 94 GLU A O 1
ATOM 759 N N . HIS A 1 95 ? -27.180 0.825 42.111 1.00 93.69 95 HIS A N 1
ATOM 760 C CA . HIS A 1 95 ? -28.358 1.674 41.998 1.00 93.69 95 HIS A CA 1
ATOM 761 C C . HIS A 1 95 ? -29.666 0.936 42.333 1.00 93.69 95 HIS A C 1
ATOM 763 O O . HIS A 1 95 ? -30.519 1.469 43.032 1.00 93.69 95 HIS A O 1
ATOM 769 N N . GLU A 1 96 ? -29.827 -0.316 41.895 1.00 92.94 96 GLU A N 1
ATOM 770 C CA . GLU A 1 96 ? -30.991 -1.142 42.252 1.00 92.94 96 GLU A CA 1
ATOM 771 C C . GLU A 1 96 ? -31.107 -1.388 43.763 1.00 92.94 96 GLU A C 1
ATOM 773 O O . GLU A 1 96 ? -32.219 -1.496 44.285 1.00 92.94 96 GLU A O 1
ATOM 778 N N . LYS A 1 97 ? -29.976 -1.496 44.473 1.00 92.25 97 LYS A N 1
ATOM 779 C CA . LYS A 1 97 ? -29.969 -1.629 45.936 1.00 92.25 97 LYS A CA 1
ATOM 780 C C . LYS A 1 97 ? -30.359 -0.328 46.614 1.00 92.25 97 LYS A C 1
ATOM 782 O O . LYS A 1 97 ? -31.218 -0.371 47.482 1.00 92.25 97 LYS A O 1
ATOM 787 N N . GLU A 1 98 ? -29.785 0.794 46.186 1.00 92.06 98 GLU A N 1
ATOM 788 C CA . GLU A 1 98 ? -30.131 2.123 46.707 1.00 92.06 98 GLU A CA 1
ATOM 789 C C . GLU A 1 98 ? -31.634 2.389 46.561 1.00 92.06 98 GLU A C 1
ATOM 791 O O . GLU A 1 98 ? -32.303 2.710 47.536 1.00 92.06 98 GLU A O 1
ATOM 796 N N . VAL A 1 99 ? -32.196 2.137 45.373 1.00 93.25 99 VAL A N 1
ATOM 797 C CA . VAL A 1 99 ? -33.637 2.295 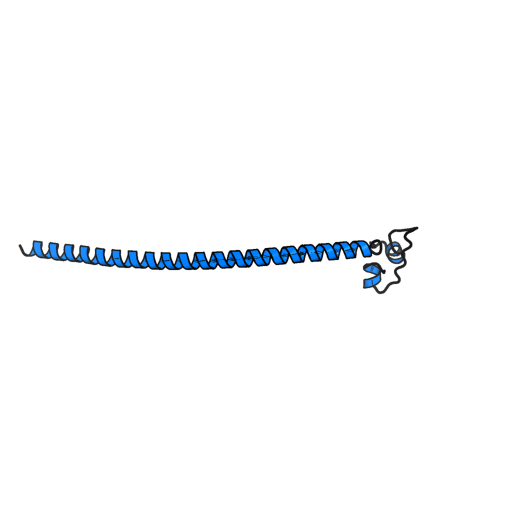45.122 1.00 93.25 99 VAL A CA 1
ATOM 798 C C . VAL A 1 99 ? -34.473 1.381 46.023 1.00 93.25 99 VAL A C 1
ATOM 800 O O . VAL A 1 99 ? -35.524 1.789 46.510 1.00 93.25 99 VAL A O 1
ATOM 803 N N . ARG A 1 100 ? -34.031 0.141 46.263 1.00 91.69 100 ARG A N 1
ATOM 804 C CA . ARG A 1 100 ? -34.732 -0.777 47.170 1.00 91.69 100 ARG A CA 1
ATOM 805 C C . ARG A 1 100 ? -34.694 -0.287 48.617 1.00 91.69 100 ARG A C 1
ATOM 807 O O . ARG A 1 100 ? -35.727 -0.304 49.272 1.00 91.69 100 ARG A O 1
ATOM 814 N N . GLU A 1 101 ? -33.530 0.135 49.097 1.00 91.06 101 GLU A N 1
ATOM 815 C CA . GLU A 1 101 ? -33.351 0.652 50.457 1.00 91.06 101 GLU A CA 1
ATOM 816 C C . GLU A 1 101 ? -34.189 1.921 50.686 1.00 91.06 101 GLU A C 1
ATOM 818 O O . GLU A 1 101 ? -34.805 2.069 51.740 1.00 91.06 101 GLU A O 1
ATOM 823 N N . GLU A 1 102 ? -34.284 2.807 49.688 1.00 88.50 102 GLU A N 1
ATOM 824 C CA . GLU A 1 102 ? -35.153 3.990 49.733 1.00 88.50 102 GLU A CA 1
ATOM 825 C C . GLU A 1 102 ? -36.645 3.624 49.799 1.00 88.50 102 GLU A C 1
ATOM 827 O O . GLU A 1 102 ? -37.389 4.224 50.579 1.00 88.50 102 GLU A O 1
ATOM 832 N N . LEU A 1 103 ? -37.084 2.625 49.023 1.00 88.06 103 LEU A N 1
ATOM 833 C CA . LEU A 1 103 ? -38.464 2.127 49.061 1.00 88.06 103 LEU A CA 1
ATOM 834 C C . LEU A 1 103 ? -38.802 1.510 50.425 1.00 88.06 103 LEU A C 1
ATOM 836 O O . LEU A 1 103 ? -39.794 1.904 51.037 1.00 88.06 103 LEU A O 1
ATOM 840 N N . GLU A 1 104 ? -37.953 0.616 50.938 1.00 87.50 104 GLU A N 1
ATOM 841 C CA . GLU A 1 104 ? -38.135 -0.020 52.252 1.00 87.50 104 GLU A CA 1
ATOM 842 C C . GLU A 1 104 ? -38.155 1.021 53.387 1.00 87.50 104 GLU A C 1
ATOM 844 O O . GLU A 1 104 ? -38.976 0.939 54.303 1.00 87.50 104 GLU A O 1
ATOM 849 N N . ALA A 1 105 ? -37.302 2.050 53.311 1.00 85.25 105 ALA A N 1
ATOM 850 C CA . ALA A 1 105 ? -37.335 3.158 54.259 1.00 85.25 105 ALA A CA 1
ATOM 851 C C . ALA A 1 105 ? -38.665 3.923 54.178 1.00 85.25 105 ALA A C 1
ATOM 853 O O . ALA A 1 105 ? -39.270 4.183 55.216 1.00 85.25 105 ALA A O 1
ATOM 854 N N . SER A 1 106 ? -39.152 4.249 52.977 1.00 79.88 106 SER A N 1
ATOM 855 C CA . SER A 1 106 ? -40.414 4.980 52.805 1.00 79.88 106 SER A CA 1
ATOM 856 C C . SER A 1 106 ? -41.635 4.226 53.345 1.00 79.88 106 SER A C 1
ATOM 858 O O . SER A 1 106 ? -42.443 4.826 54.051 1.00 79.88 106 SER A O 1
ATOM 860 N N . GLU A 1 107 ? -41.720 2.912 53.121 1.00 77.94 107 GLU A N 1
ATOM 861 C CA . GLU A 1 107 ? -42.798 2.065 53.653 1.00 77.94 107 GLU A CA 1
ATOM 862 C C . GLU A 1 107 ? -42.767 2.016 55.190 1.00 77.94 107 GLU A C 1
ATOM 864 O O . GLU A 1 107 ? -43.806 2.115 55.841 1.00 77.94 107 GLU A O 1
ATOM 869 N N . SER A 1 108 ? -41.572 1.972 55.793 1.00 71.44 108 SER A N 1
ATOM 870 C CA . SER A 1 108 ? -41.422 1.981 57.256 1.00 71.44 108 SER A CA 1
ATOM 871 C C . SER A 1 108 ? -41.867 3.290 57.926 1.00 71.44 108 SER A C 1
ATOM 873 O O . SER A 1 108 ? -42.243 3.285 59.098 1.00 71.44 108 SER A O 1
ATOM 875 N N . TYR A 1 109 ? -41.846 4.410 57.195 1.00 68.00 109 TYR A N 1
ATOM 876 C CA . TYR A 1 109 ? -42.327 5.702 57.689 1.00 68.00 109 TYR A CA 1
ATOM 877 C C . TYR A 1 109 ? -43.850 5.864 57.571 1.00 68.00 109 TYR A C 1
ATOM 879 O O . TYR A 1 109 ? -44.406 6.683 58.297 1.00 68.00 109 TYR A O 1
ATOM 887 N N . GLU A 1 110 ? -44.531 5.121 56.692 1.00 65.31 110 GLU A N 1
ATOM 888 C CA . GLU A 1 110 ? -45.996 5.183 56.544 1.00 65.31 110 GLU A CA 1
ATOM 889 C C . GLU A 1 110 ? -46.750 4.290 57.553 1.00 65.31 110 GLU A C 1
ATOM 891 O O . GLU A 1 110 ? -47.932 4.522 57.810 1.00 65.31 110 GLU A O 1
ATOM 896 N N . GLU A 1 111 ? -46.085 3.300 58.164 1.00 58.31 111 GLU A N 1
ATOM 897 C CA . GLU A 1 111 ? -46.672 2.399 59.177 1.00 58.31 111 GLU A CA 1
ATOM 898 C C . GLU A 1 111 ? -46.588 2.917 60.637 1.00 58.31 111 GLU A C 1
ATOM 900 O O . GLU A 1 111 ? -47.061 2.245 61.563 1.00 58.31 111 GLU A O 1
ATOM 905 N N . HIS A 1 112 ? -46.024 4.109 60.868 1.00 50.75 112 HIS A N 1
ATOM 906 C CA . HIS A 1 112 ? -45.894 4.761 62.184 1.00 50.75 112 HIS A CA 1
ATOM 907 C C . HIS A 1 112 ? -46.697 6.062 62.290 1.00 50.75 112 HIS A C 1
ATOM 909 O O . HIS A 1 112 ? -47.305 6.268 63.369 1.00 50.75 112 HIS A O 1
#

Radius of gyration: 39.56 Å; chains: 1; bounding box: 74×20×106 Å

Sequence (112 aa):
MPCSNCHRNGRSCIIDPSISNSCSECVRRKVSCDGVDVGAQLVNAMEECHRLEVEEDKLLREIMELQSRILRTREQKRHMQKRQKELFDRCMVEHEKEVREELEASESYEEH

Secondary structure (DSSP, 8-state):
---HHHHHTT------TTT-SS-HHHHHHT-----SSHHHHHHHHHHHHHHHHHHHHHHHHHHHHHHHHHHHHHHHHHHHHHHHHHHHHHHHHHHHHHHHHHHHHHHHHH--

Foldseek 3Di:
DAWPVCVVVVHDFDDDPVPDPGTPVCVVVVHDTPPPPVVVVVVVVVVVVVVVVVVVVVVVVVVVVVVVVVVVVVVVVVVVVVVVVVVVVVVVVVVVVVVVVVVVVVVVVVVD

pLDDT: mean 91.31, std 8.57, range [50.75, 98.5]